Protein AF-A0A0B2ARI0-F1 (afdb_monomer_lite)

Secondary structure (DSSP, 8-state):
-PPPHHHHHHHHHTT-SSHHHHHHHTT--HHHHHHHHHTSS---HHHHHHHHHHHT--HHHHHHHHT-------S-PPPTTGGGS-HHHHHHHHHHHHHHHHHHHHHTT-

Radius of gyration: 18.52 Å; chains: 1; bounding box: 44×29×51 Å

Sequence (110 aa):
MEIPERWATAIRSAGFSSVSALANEARLSTNQVLAIVSGEEAPIGGSRRSLAAAMGLSGSELDELAGAIEDEPDPFVLPEGAERLTPRQRAVVSELVLTFLEANTTVSQR

Structure (mmCIF, N/CA/C/O backbone):
data_AF-A0A0B2ARI0-F1
#
_entry.id   AF-A0A0B2ARI0-F1
#
loop_
_atom_site.group_PDB
_atom_site.id
_atom_site.type_symbol
_atom_site.label_atom_id
_atom_site.label_alt_id
_atom_site.label_comp_id
_atom_site.label_asym_id
_atom_site.label_entity_id
_atom_site.label_seq_id
_atom_site.pdbx_PDB_ins_code
_atom_site.Cartn_x
_atom_site.Cartn_y
_atom_site.Cartn_z
_atom_site.occupancy
_atom_site.B_iso_or_equiv
_atom_site.auth_seq_id
_atom_site.auth_comp_id
_atom_site.auth_asym_id
_atom_site.auth_atom_id
_atom_site.pdbx_PDB_model_num
ATOM 1 N N . MET A 1 1 ? -13.004 15.005 4.641 1.00 60.25 1 MET A N 1
ATOM 2 C CA . MET A 1 1 ? -12.336 13.920 3.902 1.00 60.25 1 MET A CA 1
ATOM 3 C C . MET A 1 1 ? -13.115 12.657 4.206 1.00 60.25 1 MET A C 1
ATOM 5 O O . MET A 1 1 ? -13.241 12.316 5.376 1.00 60.25 1 MET A O 1
ATOM 9 N N . GLU A 1 2 ? -13.759 12.078 3.199 1.00 76.88 2 GLU A N 1
ATOM 10 C CA . GLU A 1 2 ? -14.636 10.915 3.357 1.00 76.88 2 GLU A CA 1
ATOM 11 C C . GLU A 1 2 ? -13.866 9.660 2.946 1.00 76.88 2 GLU A C 1
ATOM 13 O O . GLU A 1 2 ? -13.176 9.665 1.928 1.00 76.88 2 GLU A O 1
ATOM 18 N N . ILE A 1 3 ? -13.919 8.614 3.771 1.00 82.69 3 ILE A N 1
ATOM 19 C CA . ILE A 1 3 ? -13.219 7.356 3.499 1.00 82.69 3 ILE A CA 1
ATOM 20 C C . ILE A 1 3 ? -14.120 6.516 2.586 1.00 82.69 3 ILE A C 1
ATOM 22 O O . ILE A 1 3 ? -15.264 6.264 2.971 1.00 82.69 3 ILE A O 1
ATOM 26 N N . PRO A 1 4 ? -13.630 6.036 1.428 1.00 88.00 4 PRO A N 1
ATOM 27 C CA . PRO A 1 4 ? -14.397 5.159 0.553 1.00 88.00 4 PRO A CA 1
ATOM 28 C C . PRO A 1 4 ? -14.931 3.926 1.295 1.00 88.00 4 PRO A C 1
ATOM 30 O O . PRO A 1 4 ? -14.229 3.319 2.107 1.00 88.00 4 PRO A O 1
ATOM 33 N N . GLU A 1 5 ? -16.154 3.498 0.979 1.00 86.81 5 GLU A N 1
ATOM 34 C CA . GLU A 1 5 ? -16.830 2.400 1.689 1.00 86.81 5 GLU A CA 1
ATOM 35 C C . GLU A 1 5 ? -16.049 1.073 1.643 1.00 86.81 5 GLU A C 1
ATOM 37 O O . GLU A 1 5 ? -16.027 0.326 2.628 1.00 86.81 5 GLU A O 1
ATOM 42 N N . ARG A 1 6 ? -15.324 0.819 0.541 1.00 88.56 6 ARG A N 1
ATOM 43 C CA . ARG A 1 6 ? -14.397 -0.319 0.401 1.00 88.56 6 ARG A CA 1
ATOM 44 C C . ARG A 1 6 ? -13.320 -0.324 1.490 1.00 88.56 6 ARG A C 1
ATOM 46 O O . ARG A 1 6 ? -13.120 -1.338 2.155 1.00 88.56 6 ARG A O 1
ATOM 53 N N . TRP A 1 7 ? -12.707 0.832 1.745 1.00 91.38 7 TRP A N 1
ATOM 54 C CA . TRP A 1 7 ? -11.688 1.005 2.778 1.00 91.38 7 TRP A CA 1
ATOM 55 C C . TRP A 1 7 ? -12.302 0.890 4.164 1.00 91.38 7 TRP A C 1
ATOM 57 O O . TRP A 1 7 ? -11.780 0.169 5.009 1.00 91.38 7 TRP A O 1
ATOM 67 N N . ALA A 1 8 ? -13.450 1.527 4.395 1.00 90.88 8 ALA A N 1
ATOM 68 C CA . ALA A 1 8 ? -14.145 1.428 5.674 1.00 90.88 8 ALA A CA 1
ATOM 69 C C . ALA A 1 8 ? -14.493 -0.032 6.029 1.00 90.88 8 ALA A C 1
ATOM 71 O O . ALA A 1 8 ? -14.371 -0.441 7.183 1.00 90.88 8 ALA A O 1
ATOM 72 N N . THR A 1 9 ? -14.893 -0.832 5.039 1.00 92.25 9 THR A N 1
ATOM 73 C CA . THR A 1 9 ? -15.203 -2.257 5.214 1.00 92.25 9 THR A CA 1
ATOM 74 C C . THR A 1 9 ? -13.950 -3.092 5.446 1.00 92.25 9 THR A C 1
ATOM 76 O O . THR A 1 9 ? -13.943 -3.911 6.365 1.00 92.25 9 THR A O 1
ATOM 79 N N . ALA A 1 10 ? -12.877 -2.858 4.688 1.00 92.56 10 ALA A N 1
ATOM 80 C CA . ALA A 1 10 ? -11.609 -3.561 4.865 1.00 92.56 10 ALA A CA 1
ATOM 81 C C . ALA A 1 10 ? -10.978 -3.286 6.241 1.00 92.56 10 ALA A C 1
ATOM 83 O O . ALA A 1 10 ? -10.578 -4.219 6.929 1.00 92.56 10 ALA A O 1
ATOM 84 N N . ILE A 1 11 ? -10.978 -2.028 6.697 1.00 93.56 11 ILE A N 1
ATOM 85 C CA . ILE A 1 11 ? -10.466 -1.627 8.019 1.00 93.56 11 ILE A CA 1
ATOM 86 C C . ILE A 1 11 ? -11.223 -2.351 9.140 1.00 93.56 11 ILE A C 1
ATOM 88 O O . ILE A 1 11 ? -10.604 -2.903 10.049 1.00 93.56 11 ILE A O 1
ATOM 92 N N . ARG A 1 12 ? -12.561 -2.400 9.058 1.00 93.12 12 ARG A N 1
ATOM 93 C CA . ARG A 1 12 ? -13.385 -3.131 10.034 1.00 93.12 12 ARG A CA 1
ATOM 94 C C . ARG A 1 12 ? -13.156 -4.639 9.975 1.00 93.12 12 ARG A C 1
ATOM 96 O O . ARG A 1 12 ? -13.108 -5.277 11.020 1.00 93.12 12 ARG A O 1
ATOM 103 N N . SER A 1 13 ? -13.014 -5.198 8.774 1.00 92.88 13 SER A N 1
ATOM 104 C CA . SER A 1 13 ? -12.778 -6.636 8.572 1.00 92.88 13 SER A CA 1
ATOM 105 C C . SER A 1 13 ? -11.414 -7.068 9.109 1.00 92.88 13 SER A C 1
ATOM 107 O O . SER A 1 13 ? -11.294 -8.157 9.658 1.00 92.88 13 SER A O 1
ATOM 109 N N . ALA A 1 14 ? -10.420 -6.180 9.043 1.00 92.75 14 ALA A N 1
AT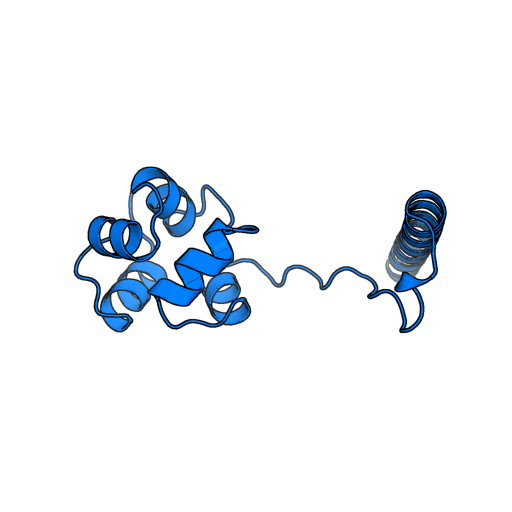OM 110 C CA . ALA A 1 14 ? -9.115 -6.352 9.673 1.00 92.75 14 ALA A CA 1
ATOM 111 C C . ALA A 1 14 ? -9.134 -6.132 11.204 1.00 92.75 14 ALA A C 1
ATOM 113 O O . ALA A 1 14 ? -8.106 -6.251 11.861 1.00 92.75 14 ALA A O 1
ATOM 114 N N . GLY A 1 15 ? -10.296 -5.826 11.796 1.00 94.50 15 GLY A N 1
ATOM 115 C CA . GLY A 1 15 ? -10.475 -5.704 13.245 1.00 94.50 15 GLY A CA 1
ATOM 116 C C . GLY A 1 15 ? -10.200 -4.313 13.820 1.00 94.50 15 GLY A C 1
ATOM 117 O O . GLY A 1 15 ? -10.202 -4.147 15.040 1.00 94.50 15 GLY A O 1
ATOM 118 N N . PHE A 1 16 ? -10.001 -3.293 12.982 1.00 95.56 16 PHE A N 1
ATOM 119 C CA . PHE A 1 16 ? -9.732 -1.936 13.451 1.00 95.56 16 PHE A CA 1
ATOM 120 C C . PHE A 1 16 ? -11.015 -1.114 13.596 1.00 95.56 16 PHE A C 1
ATOM 122 O O . PHE A 1 16 ? -11.880 -1.080 12.721 1.00 95.56 16 PHE A O 1
ATOM 129 N N . SER A 1 17 ? -11.111 -0.380 14.705 1.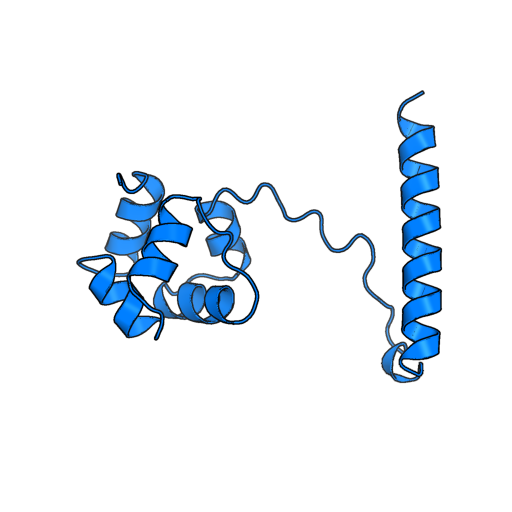00 91.00 17 SER A N 1
ATOM 130 C CA . SER A 1 17 ? -12.238 0.513 15.001 1.00 91.00 17 SER A CA 1
ATOM 131 C C . SER A 1 17 ? -12.121 1.890 14.340 1.00 91.00 17 SER A C 1
ATOM 133 O O . SER A 1 17 ? -13.101 2.631 14.284 1.00 91.00 17 SER A O 1
ATOM 135 N N . SER A 1 18 ? -10.928 2.265 13.868 1.00 92.44 18 SER A N 1
ATOM 136 C CA . SER A 1 18 ? -10.660 3.570 13.259 1.00 92.44 18 SER A CA 1
ATOM 137 C C . SER A 1 18 ? -9.377 3.566 12.424 1.00 92.44 18 SER A C 1
ATOM 139 O O . SER A 1 18 ? -8.495 2.730 12.622 1.00 92.44 18 SER A O 1
ATOM 141 N N . VAL A 1 19 ? -9.227 4.571 11.553 1.00 92.88 19 VAL A N 1
ATOM 142 C CA . VAL A 1 19 ? -7.981 4.818 10.802 1.00 92.88 19 VAL A CA 1
ATOM 143 C C . VAL A 1 19 ? -6.798 5.067 11.734 1.00 92.88 19 VAL A C 1
ATOM 145 O O . VAL A 1 19 ? -5.695 4.615 11.457 1.00 92.88 19 VAL A O 1
ATOM 148 N N . SER A 1 20 ? -7.014 5.738 12.868 1.00 93.75 20 SER A N 1
ATOM 149 C CA . SER A 1 20 ? -5.941 5.972 13.838 1.00 93.75 20 SER A CA 1
ATOM 150 C C . SER A 1 20 ? -5.451 4.677 14.489 1.00 93.75 20 SER A C 1
ATOM 152 O O . SER A 1 20 ? -4.264 4.570 14.782 1.00 93.75 20 SER A O 1
ATOM 154 N N . ALA A 1 21 ? -6.339 3.702 14.718 1.00 94.69 21 ALA A N 1
ATOM 155 C CA . ALA A 1 21 ? -5.947 2.394 15.240 1.00 94.69 21 ALA A CA 1
ATOM 156 C C . ALA A 1 21 ? -5.098 1.629 14.215 1.00 94.69 21 ALA A C 1
ATOM 158 O O . ALA A 1 21 ? -4.040 1.114 14.567 1.00 94.69 21 ALA A O 1
ATOM 159 N N . LEU A 1 22 ? -5.509 1.648 12.943 1.00 95.62 22 LEU A N 1
ATOM 160 C CA . LEU A 1 22 ? -4.728 1.078 11.846 1.00 95.62 22 LEU A CA 1
ATOM 161 C C . LEU A 1 22 ? -3.365 1.769 11.687 1.00 95.62 22 LEU A C 1
ATOM 163 O O . LEU A 1 22 ? -2.352 1.099 11.526 1.00 95.62 22 LEU A O 1
ATOM 167 N N . ALA A 1 23 ? -3.317 3.100 11.764 1.00 96.06 23 ALA A N 1
ATOM 168 C CA . ALA A 1 23 ? -2.072 3.859 11.656 1.00 96.06 23 ALA A CA 1
ATOM 169 C C . ALA A 1 23 ? -1.077 3.496 12.767 1.00 96.06 23 ALA A C 1
ATOM 171 O O . ALA A 1 23 ? 0.105 3.297 12.489 1.00 96.06 23 ALA A O 1
ATOM 172 N N . ASN A 1 24 ? -1.565 3.335 14.001 1.00 96.19 24 ASN A N 1
ATOM 173 C CA . ASN A 1 24 ? -0.744 2.883 15.121 1.00 96.19 24 ASN A CA 1
ATOM 174 C C . ASN A 1 24 ? -0.188 1.472 14.888 1.00 96.19 24 ASN A C 1
ATOM 176 O O . ASN A 1 24 ? 1.007 1.260 15.094 1.00 96.19 24 ASN A O 1
ATOM 180 N N . GLU A 1 25 ? -1.019 0.538 14.419 1.00 96.44 25 GLU A N 1
ATOM 181 C CA . GLU A 1 25 ? -0.589 -0.835 14.126 1.00 96.44 25 GLU A CA 1
ATOM 182 C C . GLU A 1 25 ? 0.444 -0.874 12.988 1.00 96.44 25 GLU A C 1
ATOM 184 O O . GLU A 1 25 ? 1.507 -1.481 13.111 1.00 96.44 25 GLU A O 1
ATOM 189 N N . ALA A 1 26 ? 0.195 -0.128 11.909 1.00 94.50 26 ALA A N 1
ATOM 190 C CA . ALA A 1 26 ? 1.102 -0.006 10.770 1.00 94.50 26 ALA A CA 1
ATOM 191 C C . ALA A 1 26 ? 2.356 0.842 11.069 1.00 94.50 26 ALA A C 1
ATOM 193 O O . ALA A 1 26 ? 3.247 0.939 10.225 1.00 94.50 26 ALA A O 1
ATOM 194 N N . ARG A 1 27 ? 2.452 1.474 12.247 1.00 95.38 27 ARG A N 1
ATOM 195 C CA . ARG A 1 27 ? 3.512 2.439 12.600 1.00 95.38 27 ARG A CA 1
ATOM 196 C C . ARG A 1 27 ? 3.656 3.568 11.571 1.00 95.38 27 ARG A C 1
ATOM 198 O O . ARG A 1 27 ? 4.766 4.003 11.261 1.00 95.38 27 ARG A O 1
ATOM 205 N N . LEU A 1 28 ? 2.530 4.032 11.040 1.00 94.75 28 LEU A N 1
ATOM 206 C CA . LEU A 1 28 ? 2.434 5.149 10.103 1.00 94.75 28 LEU A CA 1
ATOM 207 C C . LEU A 1 28 ? 1.761 6.339 10.785 1.00 94.75 28 LEU A C 1
ATOM 209 O O . LEU A 1 28 ? 1.074 6.198 11.796 1.00 94.75 28 LEU A O 1
ATOM 213 N N . SER A 1 29 ? 1.936 7.535 10.225 1.00 95.69 29 SER A N 1
ATOM 214 C CA . SER A 1 29 ? 1.160 8.680 10.702 1.00 95.69 29 SER A CA 1
ATOM 215 C C . SER A 1 29 ? -0.303 8.546 10.273 1.00 95.69 29 SER A C 1
ATOM 217 O O . SER A 1 29 ? -0.594 8.088 9.167 1.00 95.69 29 SER A O 1
ATOM 219 N N . THR A 1 30 ? -1.235 9.001 11.112 1.00 94.69 30 THR A N 1
ATOM 220 C CA . THR A 1 30 ? -2.666 9.007 10.768 1.00 94.69 30 THR A CA 1
ATOM 221 C C . THR A 1 30 ? -2.938 9.773 9.473 1.00 94.69 30 THR A C 1
ATOM 223 O O . THR A 1 30 ? -3.766 9.339 8.681 1.00 94.69 30 THR A O 1
ATOM 226 N N . ASN A 1 31 ? -2.208 10.867 9.219 1.00 94.31 31 ASN A N 1
ATOM 227 C CA . ASN A 1 31 ? -2.334 11.646 7.984 1.00 94.31 31 ASN A CA 1
ATOM 228 C C . ASN A 1 31 ? -1.895 10.854 6.750 1.00 94.31 31 ASN A C 1
ATOM 230 O O . ASN A 1 31 ? -2.561 10.923 5.726 1.00 94.31 31 ASN A O 1
ATOM 234 N N . GLN A 1 32 ? -0.814 10.079 6.854 1.00 92.75 32 GLN A N 1
ATOM 235 C CA . GLN A 1 32 ? -0.347 9.242 5.752 1.00 92.75 32 GLN A CA 1
ATOM 236 C C . GLN A 1 32 ? -1.351 8.133 5.430 1.00 92.75 32 GLN A C 1
ATOM 238 O O . GLN A 1 32 ? -1.665 7.900 4.270 1.00 92.75 32 GLN A O 1
ATOM 243 N N . VAL A 1 33 ? -1.909 7.473 6.452 1.00 93.88 33 VAL A N 1
ATOM 244 C CA . VAL A 1 33 ? -2.961 6.475 6.213 1.00 93.88 33 VAL A CA 1
ATOM 245 C C . VAL A 1 33 ? -4.205 7.138 5.628 1.00 93.88 33 VAL A C 1
ATOM 247 O O . VAL A 1 33 ? -4.787 6.586 4.704 1.00 93.88 33 VAL A O 1
ATOM 250 N N . LEU A 1 34 ? -4.589 8.328 6.105 1.00 93.25 34 LEU A N 1
ATOM 251 C CA . LEU A 1 34 ? -5.705 9.090 5.540 1.00 93.25 34 LEU A CA 1
ATOM 252 C C . LEU A 1 34 ? -5.502 9.404 4.055 1.00 93.25 34 LEU A C 1
ATOM 254 O O . LEU A 1 34 ? -6.424 9.151 3.289 1.00 93.25 34 LEU A O 1
ATOM 258 N N . ALA A 1 35 ? -4.317 9.876 3.659 1.00 90.69 35 ALA A N 1
ATOM 259 C CA . ALA A 1 35 ? -3.985 10.153 2.262 1.00 90.69 35 ALA A CA 1
ATOM 260 C C . ALA A 1 35 ? -4.064 8.889 1.388 1.00 90.69 35 ALA A C 1
ATOM 262 O O . ALA A 1 35 ? -4.573 8.933 0.271 1.00 90.69 35 ALA A O 1
ATOM 263 N N . ILE A 1 36 ? -3.633 7.738 1.915 1.00 90.88 36 ILE A N 1
ATOM 264 C CA . ILE A 1 36 ? -3.733 6.458 1.203 1.00 90.88 36 ILE A CA 1
ATOM 265 C C . ILE A 1 36 ? -5.192 6.025 1.036 1.00 90.88 36 ILE A C 1
ATOM 267 O O . ILE A 1 36 ? -5.631 5.710 -0.069 1.00 90.88 36 ILE A O 1
ATOM 271 N N . VAL A 1 37 ? -5.976 6.019 2.118 1.00 91.12 37 VAL A N 1
ATOM 272 C CA . VAL A 1 37 ? -7.366 5.537 2.052 1.00 91.12 37 VAL A CA 1
ATOM 273 C C . VAL A 1 37 ? -8.282 6.489 1.286 1.00 91.12 37 VAL A C 1
ATOM 275 O O . VAL A 1 37 ? -9.275 6.038 0.717 1.00 91.12 37 VAL A O 1
ATOM 278 N N . SER A 1 38 ? -7.968 7.789 1.245 1.00 89.31 38 SER A N 1
ATOM 279 C CA . SER A 1 38 ? -8.680 8.771 0.420 1.00 89.31 38 SER A CA 1
ATOM 280 C C . SER A 1 38 ? -8.263 8.737 -1.053 1.00 89.31 38 SER A C 1
ATOM 282 O O . SER A 1 38 ? -8.956 9.327 -1.881 1.00 89.31 38 SER A O 1
ATOM 284 N N . GLY A 1 39 ? -7.182 8.025 -1.394 1.00 85.62 39 GLY A N 1
ATOM 285 C CA . GLY A 1 39 ? -6.636 7.957 -2.750 1.00 85.62 39 GLY A CA 1
ATOM 286 C C . GLY A 1 39 ? -5.801 9.178 -3.153 1.00 85.62 39 GLY A C 1
ATOM 287 O O . GLY A 1 39 ? -5.513 9.349 -4.333 1.00 85.62 39 GLY A O 1
ATOM 288 N N . GLU A 1 40 ? -5.416 10.030 -2.201 1.00 86.69 40 GLU A N 1
ATOM 289 C CA . GLU A 1 40 ? -4.488 11.147 -2.425 1.00 86.69 40 GLU A CA 1
ATOM 290 C C . GLU A 1 40 ? -3.034 10.673 -2.584 1.00 86.69 40 GLU A C 1
ATOM 292 O O . GLU A 1 40 ? -2.239 11.333 -3.251 1.00 86.69 40 GLU A O 1
ATOM 297 N N . GLU A 1 41 ? -2.685 9.529 -1.989 1.00 85.94 41 GLU A N 1
ATOM 298 C CA . GLU A 1 41 ? -1.347 8.937 -2.043 1.00 85.94 41 GLU A CA 1
ATOM 299 C C . GLU A 1 41 ? -1.428 7.436 -2.359 1.00 85.94 41 GLU A C 1
ATOM 301 O O . GLU A 1 41 ? -2.251 6.710 -1.805 1.00 85.94 41 GLU A O 1
ATOM 306 N N . ALA A 1 42 ? -0.547 6.944 -3.231 1.00 84.50 42 ALA A N 1
ATOM 307 C CA . ALA A 1 42 ? -0.416 5.510 -3.468 1.00 84.50 42 ALA A CA 1
ATOM 308 C C . ALA A 1 42 ? 0.407 4.853 -2.341 1.00 84.50 42 ALA A C 1
ATOM 310 O O . ALA A 1 42 ? 1.452 5.386 -1.950 1.00 84.50 42 ALA A O 1
ATOM 311 N N . PRO A 1 43 ? 0.007 3.678 -1.823 1.00 84.00 43 PRO A N 1
ATOM 312 C CA . PRO A 1 43 ? 0.823 2.953 -0.862 1.00 84.00 43 PRO A CA 1
ATOM 313 C C . PRO A 1 43 ? 2.066 2.394 -1.569 1.00 84.00 43 PRO A C 1
ATOM 315 O O . PRO A 1 43 ? 1.986 1.408 -2.290 1.00 84.00 43 PRO A O 1
ATOM 318 N N . ILE A 1 44 ? 3.242 2.982 -1.336 1.00 84.44 44 ILE A N 1
ATOM 319 C CA . ILE A 1 44 ? 4.503 2.551 -1.967 1.00 84.44 44 ILE A CA 1
ATOM 320 C C . ILE A 1 44 ? 5.565 2.123 -0.946 1.00 84.44 44 ILE A C 1
ATOM 322 O O . ILE A 1 44 ? 5.592 2.558 0.205 1.00 84.44 44 ILE A O 1
ATOM 326 N N . GLY A 1 45 ? 6.483 1.249 -1.365 1.00 86.06 45 GLY A N 1
ATOM 327 C CA . GLY A 1 45 ? 7.678 0.893 -0.595 1.00 86.06 45 GLY A CA 1
ATOM 328 C C . GLY A 1 45 ? 7.404 0.436 0.847 1.00 86.06 45 GLY A C 1
ATOM 329 O O . GLY A 1 45 ? 6.805 -0.612 1.087 1.00 86.06 45 GLY A O 1
ATOM 330 N N . GLY A 1 46 ? 7.925 1.192 1.820 1.00 83.69 46 GLY A N 1
ATOM 331 C CA . GLY A 1 46 ? 7.828 0.862 3.244 1.00 83.69 46 GLY A CA 1
ATOM 332 C C . GLY A 1 46 ? 6.412 0.978 3.814 1.00 83.69 46 GLY A C 1
ATOM 333 O O . GLY A 1 46 ? 6.004 0.096 4.565 1.00 83.69 46 GLY A O 1
ATOM 334 N N . SER A 1 47 ? 5.653 2.010 3.429 1.00 87.38 47 SER A N 1
ATOM 335 C CA . SER A 1 47 ? 4.281 2.212 3.916 1.00 87.38 47 SER A CA 1
ATOM 336 C C . SER A 1 47 ? 3.338 1.137 3.38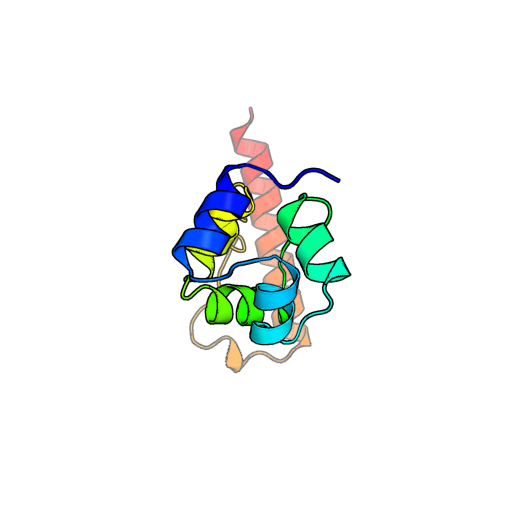7 1.00 87.38 47 SER A C 1
ATOM 338 O O . SER A 1 47 ? 2.541 0.614 4.161 1.00 87.38 47 SER A O 1
ATOM 340 N N . ARG A 1 48 ? 3.508 0.716 2.124 1.00 91.50 48 ARG A N 1
ATOM 341 C CA . ARG A 1 48 ? 2.786 -0.426 1.535 1.00 91.50 48 ARG A CA 1
ATOM 342 C C . ARG A 1 48 ? 2.954 -1.696 2.364 1.00 91.50 48 ARG A C 1
ATOM 344 O O . ARG A 1 48 ? 1.970 -2.305 2.766 1.00 91.50 48 ARG A O 1
ATOM 351 N N . ARG A 1 49 ? 4.203 -2.074 2.670 1.00 90.25 49 ARG A N 1
ATOM 352 C CA . ARG A 1 49 ? 4.497 -3.287 3.455 1.00 90.25 49 ARG A CA 1
ATOM 353 C C . ARG A 1 49 ? 3.907 -3.225 4.859 1.00 90.25 49 ARG A C 1
ATOM 355 O O . ARG A 1 49 ? 3.328 -4.208 5.307 1.00 90.25 49 ARG A O 1
ATOM 362 N N . SER A 1 50 ? 4.050 -2.092 5.543 1.00 92.12 50 SER A N 1
ATOM 363 C CA . SER A 1 50 ? 3.527 -1.939 6.901 1.00 92.12 50 SER A CA 1
ATOM 364 C C . SER A 1 50 ? 2.000 -1.954 6.947 1.00 92.12 50 SER A C 1
ATOM 366 O O . SER A 1 50 ? 1.425 -2.570 7.839 1.00 92.12 50 SER A O 1
ATOM 368 N N . LEU A 1 51 ? 1.343 -1.305 5.983 1.00 93.62 51 LEU A N 1
ATOM 369 C CA . LEU A 1 51 ? -0.115 -1.243 5.912 1.00 93.62 51 LEU A CA 1
ATOM 370 C C . LEU A 1 51 ? -0.718 -2.607 5.554 1.00 93.62 51 LEU A C 1
ATOM 372 O O . LEU A 1 51 ? -1.654 -3.048 6.217 1.00 93.62 51 LEU A O 1
ATOM 376 N N . ALA A 1 52 ? -0.133 -3.304 4.575 1.00 94.12 52 ALA A N 1
ATOM 377 C CA . ALA A 1 52 ? -0.527 -4.661 4.203 1.00 94.12 52 ALA A CA 1
ATOM 378 C C . ALA A 1 52 ? -0.389 -5.620 5.396 1.00 94.12 52 ALA A C 1
ATOM 380 O O . ALA A 1 52 ? -1.338 -6.318 5.745 1.00 94.12 52 ALA A O 1
ATOM 381 N N . ALA A 1 53 ? 0.752 -5.575 6.096 1.00 94.12 53 ALA A N 1
ATOM 382 C CA . ALA A 1 53 ? 0.991 -6.400 7.278 1.00 94.12 53 ALA A CA 1
ATOM 383 C C . ALA A 1 53 ? -0.009 -6.116 8.411 1.00 94.12 53 ALA A C 1
ATOM 385 O O . ALA A 1 53 ? -0.545 -7.058 8.988 1.00 94.12 53 ALA A O 1
ATOM 386 N N . ALA A 1 54 ? -0.294 -4.842 8.701 1.00 95.38 54 ALA A N 1
ATOM 387 C CA . ALA A 1 54 ? -1.262 -4.463 9.730 1.00 95.38 54 ALA A CA 1
ATOM 388 C C . ALA A 1 54 ? -2.679 -4.952 9.398 1.00 95.38 54 ALA A C 1
ATOM 390 O O . ALA A 1 54 ? -3.410 -5.379 10.285 1.00 95.38 54 ALA A O 1
ATOM 391 N N . MET A 1 55 ? -3.065 -4.926 8.121 1.00 94.88 55 MET A N 1
ATOM 392 C CA . MET A 1 55 ? -4.383 -5.386 7.677 1.00 94.88 55 MET A CA 1
ATOM 393 C C . MET A 1 55 ? -4.464 -6.898 7.432 1.00 94.88 55 MET A C 1
ATOM 395 O O . MET A 1 55 ? -5.547 -7.397 7.136 1.00 94.88 55 MET A O 1
ATOM 399 N N . GLY A 1 56 ? -3.348 -7.626 7.545 1.00 93.75 56 GLY A N 1
ATOM 400 C CA . GLY A 1 56 ? -3.282 -9.045 7.195 1.00 93.75 56 GLY A CA 1
ATOM 401 C C . GLY A 1 56 ? -3.499 -9.314 5.702 1.00 93.75 56 GLY A C 1
ATOM 402 O O . GLY A 1 56 ? -3.941 -10.402 5.346 1.00 93.75 56 GLY A O 1
ATOM 403 N N . LEU A 1 57 ? -3.213 -8.330 4.848 1.00 92.69 57 LEU A N 1
ATOM 404 C CA . LEU A 1 57 ? -3.345 -8.414 3.396 1.00 92.69 57 LEU A CA 1
ATOM 405 C C . LEU A 1 57 ? -1.992 -8.707 2.742 1.00 92.69 57 LEU A C 1
ATOM 407 O O . LEU A 1 57 ? -0.930 -8.313 3.233 1.00 92.69 57 LEU A O 1
ATOM 411 N N . SER A 1 58 ? -2.031 -9.361 1.589 1.00 89.25 58 SER A N 1
ATOM 412 C CA . SER A 1 58 ? -0.919 -9.372 0.646 1.00 89.25 58 SER A CA 1
ATOM 413 C C . SER A 1 58 ? -0.743 -7.999 -0.011 1.00 89.25 58 SER A C 1
ATOM 415 O O . SER A 1 58 ? -1.622 -7.137 0.020 1.00 89.25 58 SER A O 1
ATOM 417 N N . GLY A 1 59 ? 0.425 -7.787 -0.623 1.00 84.31 59 GLY A N 1
ATOM 418 C CA . GLY A 1 59 ? 0.691 -6.551 -1.356 1.00 84.31 59 GLY A CA 1
ATOM 419 C C . GLY A 1 59 ? -0.315 -6.311 -2.485 1.00 84.31 59 GLY A C 1
ATOM 420 O O . GLY A 1 59 ? -0.773 -5.188 -2.635 1.00 84.31 59 GLY A O 1
ATOM 421 N N . SER A 1 60 ? -0.694 -7.353 -3.230 1.00 82.75 60 SER A N 1
ATOM 422 C CA . SER A 1 60 ? -1.645 -7.243 -4.343 1.00 82.75 60 SER A CA 1
ATOM 423 C C . SER A 1 60 ? -3.067 -6.941 -3.876 1.00 82.75 60 SER A C 1
ATOM 425 O O . SER A 1 60 ? -3.718 -6.078 -4.448 1.00 82.75 60 SER A O 1
ATOM 427 N N . GLU A 1 61 ? -3.534 -7.573 -2.794 1.00 89.38 61 GLU A N 1
ATOM 428 C CA . GLU A 1 61 ? -4.857 -7.273 -2.219 1.00 89.38 61 GLU A CA 1
ATOM 429 C C . GLU A 1 61 ? -4.949 -5.820 -1.724 1.00 89.38 61 GLU A C 1
ATOM 431 O O . GLU A 1 61 ? -5.998 -5.184 -1.833 1.00 89.38 61 GLU A O 1
ATOM 436 N N . LEU A 1 62 ? -3.850 -5.275 -1.186 1.00 90.69 62 LEU A N 1
ATOM 437 C CA . LEU A 1 62 ? -3.791 -3.868 -0.795 1.00 90.69 62 LEU A CA 1
ATOM 438 C C . LEU A 1 62 ? -3.863 -2.937 -2.015 1.00 90.69 62 LEU A C 1
ATOM 440 O O . LEU A 1 62 ? -4.541 -1.912 -1.950 1.00 90.69 62 LEU A O 1
ATOM 444 N N . ASP A 1 63 ? -3.185 -3.285 -3.107 1.00 85.25 63 ASP A N 1
ATOM 445 C CA . ASP A 1 63 ? -3.170 -2.490 -4.339 1.00 85.25 63 ASP A CA 1
ATOM 446 C C . ASP A 1 63 ? -4.561 -2.482 -5.004 1.00 85.25 63 ASP A C 1
ATOM 448 O O . ASP A 1 63 ? -5.091 -1.416 -5.334 1.00 85.25 63 ASP A O 1
ATOM 452 N N . GLU A 1 64 ? -5.216 -3.647 -5.074 1.00 85.19 64 GLU A N 1
ATOM 453 C CA . GLU A 1 64 ? -6.610 -3.784 -5.514 1.00 85.19 64 GLU A CA 1
ATOM 454 C C . GLU A 1 64 ? -7.554 -2.916 -4.664 1.00 85.19 64 GLU A C 1
ATOM 456 O O . GLU A 1 64 ? -8.404 -2.185 -5.188 1.00 85.19 64 GLU A O 1
ATOM 461 N N . LEU A 1 65 ? -7.380 -2.935 -3.336 1.00 87.94 65 LEU A N 1
ATOM 462 C CA . LEU A 1 65 ? -8.176 -2.131 -2.408 1.00 87.94 65 LEU A CA 1
ATOM 463 C C . LEU A 1 65 ? -7.938 -0.625 -2.587 1.00 87.94 65 LEU A C 1
ATOM 465 O O . LEU A 1 65 ? -8.893 0.161 -2.553 1.00 87.94 65 LEU A O 1
ATOM 469 N N . ALA A 1 66 ? -6.687 -0.218 -2.814 1.00 85.00 66 ALA A N 1
ATOM 470 C CA . ALA A 1 66 ? -6.327 1.161 -3.128 1.00 85.00 66 ALA A CA 1
ATOM 471 C C . ALA A 1 66 ? -6.928 1.621 -4.467 1.00 85.00 66 ALA A C 1
ATOM 473 O O . ALA A 1 66 ? -7.077 2.820 -4.705 1.00 85.00 66 ALA A O 1
ATOM 474 N N . GLY A 1 67 ? -7.387 0.693 -5.312 1.00 75.19 67 GLY A N 1
ATOM 475 C CA . GLY A 1 67 ? -7.803 0.997 -6.674 1.00 75.19 67 GLY A CA 1
ATOM 476 C C . GLY A 1 67 ? -6.619 1.371 -7.551 1.00 75.19 67 GLY A C 1
ATOM 477 O O . GLY A 1 67 ? -6.818 2.081 -8.536 1.00 75.19 67 GLY A O 1
ATOM 478 N N . ALA A 1 68 ? -5.416 0.910 -7.190 1.00 58.38 68 ALA A N 1
ATOM 479 C CA . ALA A 1 68 ? -4.351 0.799 -8.159 1.00 58.38 68 ALA A CA 1
ATOM 480 C C . ALA A 1 68 ? -4.854 -0.210 -9.195 1.00 58.38 68 ALA A C 1
ATOM 482 O O . ALA A 1 68 ? -4.918 -1.414 -8.950 1.00 58.38 68 ALA A O 1
ATOM 483 N N . ILE A 1 69 ? -5.328 0.322 -10.325 1.00 47.88 69 ILE A N 1
ATOM 484 C CA . ILE A 1 69 ? -5.327 -0.398 -11.597 1.00 47.88 69 ILE A CA 1
ATOM 485 C C . ILE A 1 69 ? -3.946 -1.030 -11.654 1.00 47.88 69 ILE A C 1
ATOM 487 O O . ILE A 1 69 ? -2.996 -0.271 -11.467 1.00 47.88 69 ILE A O 1
ATOM 491 N N . GLU A 1 70 ? -3.894 -2.364 -11.773 1.00 45.41 70 GLU A N 1
ATOM 492 C CA . GLU A 1 70 ? -2.680 -3.179 -11.882 1.00 45.41 70 GLU A CA 1
ATOM 493 C C . GLU A 1 70 ? -1.487 -2.287 -12.211 1.00 45.41 70 GLU A C 1
ATOM 495 O O . GLU A 1 70 ? -1.442 -1.741 -13.316 1.00 45.41 70 GLU A O 1
ATOM 500 N N . ASP A 1 71 ? -0.584 -2.065 -11.242 1.00 45.91 71 ASP A N 1
ATOM 501 C CA . ASP A 1 71 ? 0.754 -1.595 -11.587 1.00 45.91 71 ASP A CA 1
ATOM 502 C C . ASP A 1 71 ? 1.184 -2.570 -12.672 1.00 45.91 71 ASP A C 1
ATOM 504 O O . ASP A 1 71 ? 1.356 -3.764 -12.396 1.00 45.91 71 ASP A O 1
ATOM 508 N N . GLU A 1 72 ? 1.197 -2.087 -13.915 1.00 47.03 72 GLU A N 1
ATOM 509 C CA . GLU A 1 72 ? 1.623 -2.857 -15.064 1.00 47.03 72 GLU A CA 1
ATOM 510 C C . GLU A 1 72 ? 2.953 -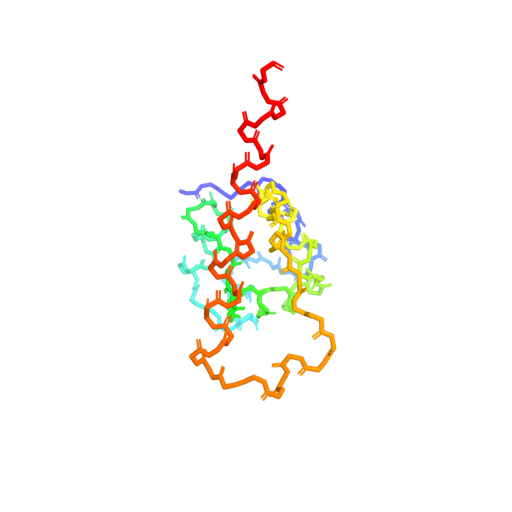3.451 -14.611 1.00 47.03 72 GLU A C 1
ATOM 512 O O . GLU A 1 72 ? 3.833 -2.679 -14.204 1.00 47.03 72 GLU A O 1
ATOM 517 N N . PRO A 1 73 ? 3.048 -4.791 -14.474 1.00 52.81 73 PRO A N 1
ATOM 518 C CA . PRO A 1 73 ? 4.206 -5.399 -13.848 1.00 52.81 73 PRO A CA 1
ATOM 519 C C . PRO A 1 73 ? 5.425 -4.807 -14.529 1.00 52.81 73 PRO A C 1
ATOM 521 O O . PRO A 1 73 ? 5.401 -4.687 -15.755 1.00 52.81 73 PRO A O 1
ATOM 524 N N . ASP A 1 74 ? 6.423 -4.398 -13.731 1.00 54.41 74 ASP A N 1
ATOM 525 C CA . ASP A 1 74 ? 7.675 -3.807 -14.216 1.00 54.41 74 ASP A CA 1
ATOM 526 C C . ASP A 1 74 ? 8.027 -4.526 -15.523 1.00 54.41 74 ASP A C 1
ATOM 528 O O . ASP A 1 74 ? 8.104 -5.765 -15.511 1.00 54.41 74 ASP A O 1
ATOM 532 N N . PRO A 1 75 ? 8.060 -3.820 -16.671 1.00 61.97 75 PRO A N 1
ATOM 533 C CA . PRO A 1 75 ? 7.676 -4.409 -17.958 1.00 61.97 75 PRO A CA 1
ATOM 534 C C . PRO A 1 75 ? 8.665 -5.489 -18.420 1.00 61.97 75 PRO A C 1
ATOM 536 O O . PRO A 1 75 ? 8.453 -6.191 -19.410 1.00 61.97 75 PRO A O 1
ATOM 539 N N . PHE A 1 76 ? 9.738 -5.673 -17.651 1.00 72.25 76 PHE A N 1
ATOM 540 C CA . PHE A 1 76 ? 10.517 -6.886 -17.598 1.00 72.25 76 PHE A CA 1
ATOM 541 C C . PHE A 1 76 ? 11.105 -7.115 -16.191 1.00 72.25 76 PHE A C 1
ATOM 543 O O . PHE A 1 76 ? 11.458 -6.186 -15.466 1.00 72.25 76 PHE A O 1
ATOM 550 N N . VAL A 1 77 ? 11.325 -8.386 -15.850 1.00 79.06 77 VAL A N 1
ATOM 551 C CA . VAL A 1 77 ? 12.138 -8.798 -14.698 1.00 79.06 77 VAL A CA 1
ATOM 552 C C . VAL A 1 77 ? 13.527 -9.191 -15.199 1.00 79.06 77 VAL A C 1
ATOM 554 O O . VAL A 1 77 ? 13.661 -9.890 -16.205 1.00 79.06 77 VAL A O 1
ATOM 557 N N . LEU A 1 78 ? 14.582 -8.751 -14.507 1.00 77.69 78 LEU A N 1
ATOM 558 C CA . LEU A 1 78 ? 15.951 -9.154 -14.839 1.00 77.69 78 LEU A CA 1
ATOM 559 C C . LEU A 1 78 ? 16.132 -10.677 -14.656 1.00 77.69 78 LEU A C 1
ATOM 561 O O . LEU A 1 78 ? 15.707 -11.214 -13.633 1.00 77.69 78 LEU A O 1
ATOM 565 N N . PRO A 1 79 ? 16.785 -11.375 -15.603 1.00 78.81 79 PRO A N 1
ATOM 566 C CA . PRO A 1 79 ? 16.972 -12.822 -15.525 1.00 78.81 79 PRO A CA 1
ATOM 567 C C . PRO A 1 79 ? 17.917 -13.229 -14.383 1.00 78.81 79 PRO A C 1
ATOM 569 O O . PRO A 1 79 ? 18.747 -12.435 -13.928 1.00 78.81 79 PRO A O 1
ATOM 572 N N . GLU A 1 80 ? 17.838 -14.497 -13.965 1.00 79.81 80 GLU A N 1
ATOM 573 C CA . GLU A 1 80 ? 18.817 -15.103 -13.052 1.00 79.81 80 GLU A CA 1
ATOM 574 C C . GLU A 1 80 ? 20.251 -14.891 -13.574 1.00 79.81 80 GLU A C 1
ATOM 576 O O . GLU A 1 80 ? 20.526 -15.068 -14.764 1.00 79.81 80 GLU A O 1
ATOM 581 N N . GLY A 1 81 ? 21.178 -14.479 -12.703 1.00 78.44 81 GLY A N 1
ATOM 582 C CA . GLY A 1 81 ? 22.542 -14.109 -13.089 1.00 78.44 81 GLY A CA 1
ATOM 583 C C . GLY A 1 81 ? 22.773 -12.599 -13.208 1.00 78.44 81 GLY A C 1
ATOM 584 O O . GLY A 1 81 ? 23.928 -12.159 -13.265 1.00 78.44 81 GLY A O 1
ATOM 585 N N . ALA A 1 82 ? 21.716 -11.778 -13.224 1.00 81.88 82 ALA A N 1
ATOM 586 C CA . ALA A 1 82 ? 21.827 -10.319 -13.298 1.00 81.88 82 ALA A CA 1
ATOM 587 C C . ALA A 1 82 ? 22.498 -9.690 -12.061 1.00 81.88 82 ALA A C 1
ATOM 589 O O . ALA A 1 82 ? 22.999 -8.563 -12.126 1.00 81.88 82 ALA A O 1
ATOM 590 N N . GLU A 1 83 ? 22.585 -10.416 -10.945 1.00 83.69 83 GLU A N 1
ATOM 591 C CA . GLU A 1 83 ? 23.362 -10.031 -9.767 1.00 83.69 83 GLU A CA 1
ATOM 592 C C . GLU A 1 83 ? 24.859 -9.871 -10.065 1.00 83.69 83 GLU A C 1
ATOM 594 O O . GLU A 1 83 ? 25.539 -9.106 -9.383 1.00 83.69 83 GLU A O 1
ATOM 599 N N . ARG A 1 84 ? 25.360 -10.519 -11.126 1.00 90.94 84 ARG A N 1
ATOM 600 C CA . ARG A 1 84 ? 26.752 -10.410 -11.586 1.00 90.94 84 ARG A CA 1
ATOM 601 C C . ARG A 1 84 ? 27.040 -9.103 -12.326 1.00 90.94 84 ARG A C 1
ATOM 603 O O . ARG A 1 84 ? 28.205 -8.781 -12.555 1.00 90.94 84 ARG A O 1
ATOM 610 N N . LEU A 1 85 ? 26.003 -8.362 -12.721 1.00 89.00 85 LEU A N 1
ATOM 611 C CA . LEU A 1 85 ? 26.148 -7.067 -13.376 1.00 89.00 85 LEU A CA 1
ATOM 612 C C . LEU A 1 85 ? 26.485 -5.991 -12.349 1.00 89.00 85 LEU A C 1
ATOM 614 O O . LEU A 1 85 ? 25.833 -5.870 -11.307 1.00 89.00 85 LEU A O 1
ATOM 618 N N . THR A 1 86 ? 27.450 -5.142 -12.698 1.00 92.69 86 THR A N 1
ATOM 619 C CA . THR A 1 86 ? 27.695 -3.906 -11.951 1.00 92.69 86 THR A CA 1
ATOM 620 C C . THR A 1 86 ? 26.468 -2.990 -12.020 1.00 92.69 86 THR A C 1
ATOM 622 O O . THR A 1 86 ? 25.692 -3.073 -12.979 1.00 92.69 86 THR A O 1
ATOM 625 N N . PRO A 1 87 ? 26.302 -2.052 -11.068 1.00 87.50 87 PRO A N 1
ATOM 626 C CA . PRO A 1 87 ? 25.184 -1.109 -11.090 1.00 87.50 87 PRO A CA 1
ATOM 627 C C . PRO A 1 87 ? 25.058 -0.351 -12.419 1.00 87.50 87 PRO A C 1
ATOM 629 O O . PRO A 1 87 ? 23.962 -0.212 -12.954 1.00 87.50 87 PRO A O 1
ATOM 632 N N . ARG A 1 88 ? 26.190 0.065 -13.006 1.00 86.75 88 ARG A N 1
ATOM 633 C CA . ARG A 1 88 ? 26.211 0.761 -14.300 1.00 86.75 88 ARG A CA 1
ATOM 634 C C . ARG A 1 88 ? 25.758 -0.131 -15.454 1.00 86.75 88 ARG A C 1
ATOM 636 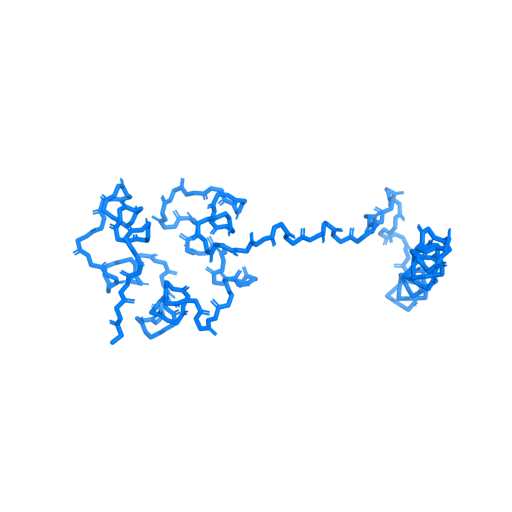O O . ARG A 1 88 ? 25.016 0.326 -16.312 1.00 86.75 88 ARG A O 1
ATOM 643 N N . GLN A 1 89 ? 26.194 -1.389 -15.486 1.00 88.31 89 GLN A N 1
ATOM 644 C CA . GLN A 1 89 ? 25.770 -2.333 -16.526 1.00 88.31 89 GLN A CA 1
ATOM 645 C C . GLN A 1 89 ? 24.281 -2.644 -16.416 1.00 88.31 89 GLN A C 1
ATOM 647 O O . GLN A 1 89 ? 23.592 -2.689 -17.426 1.00 88.31 89 GLN A O 1
ATOM 652 N N . ARG A 1 90 ? 23.780 -2.804 -15.189 1.00 86.12 90 ARG A N 1
ATOM 653 C CA . ARG A 1 90 ? 22.362 -3.047 -14.939 1.00 86.12 90 ARG A CA 1
ATOM 654 C C . ARG A 1 90 ? 21.491 -1.904 -15.454 1.00 86.12 90 ARG A C 1
ATOM 656 O O . ARG A 1 90 ? 20.524 -2.173 -16.148 1.00 86.12 90 ARG A O 1
ATOM 663 N N . ALA A 1 91 ? 21.890 -0.657 -15.195 1.00 83.00 91 ALA A N 1
ATOM 664 C CA . ALA A 1 91 ? 21.181 0.519 -15.694 1.00 83.00 91 ALA A CA 1
ATOM 665 C C . ALA A 1 91 ? 21.091 0.543 -17.230 1.00 83.00 91 ALA A C 1
ATOM 667 O O . ALA A 1 91 ? 20.012 0.756 -17.769 1.00 83.00 91 ALA A O 1
ATOM 668 N N . VAL A 1 92 ? 22.193 0.243 -17.928 1.00 89.19 92 VAL A N 1
ATOM 669 C CA . VAL A 1 92 ? 22.214 0.197 -19.402 1.00 89.19 92 VAL A CA 1
ATOM 670 C C . VAL A 1 92 ? 21.302 -0.902 -19.950 1.00 89.19 92 VAL A C 1
ATOM 672 O O . VAL A 1 92 ? 20.592 -0.679 -20.925 1.00 89.19 92 VAL A O 1
ATOM 675 N N . VAL A 1 93 ? 21.303 -2.092 -19.337 1.00 86.50 93 VAL A N 1
ATOM 676 C CA . VAL A 1 93 ? 20.407 -3.181 -19.761 1.00 86.50 93 VAL A CA 1
ATOM 677 C C . VAL A 1 93 ? 18.948 -2.787 -19.554 1.00 86.50 93 VAL A C 1
ATOM 679 O O . VAL A 1 93 ? 18.145 -2.977 -20.461 1.00 86.50 93 VAL A O 1
ATOM 682 N N . SER A 1 94 ? 18.615 -2.202 -18.404 1.00 83.56 94 SER A N 1
ATOM 683 C CA . SER A 1 94 ? 17.255 -1.740 -18.134 1.00 83.56 94 SER A CA 1
ATOM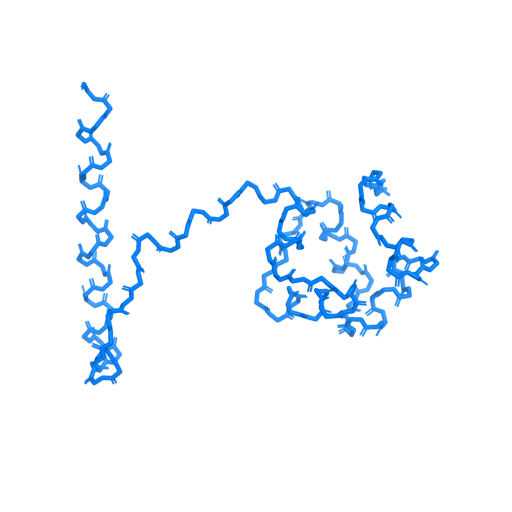 684 C C . SER A 1 94 ? 16.789 -0.689 -19.139 1.00 83.56 94 SER A C 1
ATOM 686 O O . SER A 1 94 ? 15.698 -0.812 -19.682 1.00 83.56 94 SER A O 1
ATOM 688 N N . GLU A 1 95 ? 17.630 0.298 -19.445 1.00 85.38 95 GLU A N 1
ATOM 689 C CA . GLU A 1 95 ? 17.316 1.355 -20.411 1.00 85.38 95 GLU A CA 1
ATOM 690 C C . GLU A 1 95 ? 17.097 0.802 -21.828 1.00 85.38 95 GLU A C 1
ATOM 692 O O . GLU A 1 95 ? 16.144 1.183 -22.510 1.00 85.38 95 GLU A O 1
ATOM 697 N N . LEU A 1 96 ? 17.930 -0.154 -22.257 1.00 86.62 96 LEU A N 1
ATOM 698 C CA . LEU A 1 96 ? 17.762 -0.830 -23.544 1.00 86.62 96 LEU A CA 1
ATOM 699 C C . LEU A 1 96 ? 16.427 -1.569 -23.622 1.00 86.62 96 LEU A C 1
ATOM 701 O O . LEU A 1 96 ? 15.715 -1.435 -24.615 1.00 86.62 96 LEU A O 1
ATOM 705 N N . VAL A 1 97 ? 16.081 -2.341 -22.591 1.00 84.50 97 VAL A N 1
ATOM 706 C CA . VAL A 1 97 ? 14.835 -3.114 -22.586 1.00 84.50 97 VAL A CA 1
ATOM 707 C C . VAL A 1 97 ? 13.621 -2.187 -22.604 1.00 84.50 97 VAL A C 1
ATOM 709 O O . VAL A 1 97 ? 12.728 -2.396 -23.420 1.00 84.50 97 VAL A O 1
ATOM 712 N N . LEU A 1 98 ? 13.621 -1.122 -21.797 1.00 80.94 98 LEU A N 1
ATOM 713 C CA . LEU A 1 98 ? 12.542 -0.130 -21.796 1.00 80.94 98 LEU A CA 1
ATOM 714 C C . LEU A 1 98 ? 12.365 0.520 -23.174 1.00 80.94 98 LEU A C 1
ATOM 716 O O . LEU A 1 98 ? 11.257 0.539 -23.703 1.00 80.94 98 LEU A O 1
ATOM 720 N N . THR A 1 99 ? 13.466 0.930 -23.810 1.00 85.12 99 THR A N 1
ATOM 721 C CA . THR A 1 99 ? 13.443 1.512 -25.163 1.00 85.12 99 THR A CA 1
ATOM 722 C C . THR A 1 99 ? 12.816 0.554 -26.187 1.00 85.12 99 THR A C 1
ATOM 724 O O . THR A 1 99 ? 12.051 0.966 -27.060 1.00 85.12 99 THR A O 1
ATOM 727 N N . PHE A 1 100 ? 13.122 -0.744 -26.093 1.00 82.19 100 PHE A N 1
ATOM 728 C CA . PHE A 1 100 ? 12.549 -1.761 -26.979 1.00 82.19 100 PHE A CA 1
ATOM 729 C C . PHE A 1 100 ? 11.052 -1.980 -26.747 1.00 82.19 100 PHE A C 1
ATOM 731 O O . PHE A 1 100 ? 10.304 -2.172 -27.708 1.00 82.19 100 PHE A O 1
ATOM 738 N N . LEU A 1 101 ? 10.614 -1.958 -25.490 1.00 79.06 101 LEU A N 1
ATOM 739 C CA . LEU A 1 101 ? 9.207 -2.130 -25.141 1.00 79.06 101 LEU A CA 1
ATOM 740 C C . LEU A 1 101 ? 8.378 -0.937 -25.631 1.00 79.06 101 LEU A C 1
ATOM 742 O O . LEU A 1 101 ? 7.375 -1.143 -26.310 1.00 79.06 101 LEU A O 1
ATOM 746 N N . GLU A 1 102 ? 8.855 0.292 -25.432 1.00 75.69 102 GLU A N 1
ATOM 747 C CA . GLU A 1 102 ? 8.220 1.510 -25.959 1.00 75.69 102 GLU A CA 1
ATOM 748 C C . GLU A 1 102 ? 8.076 1.483 -27.493 1.00 75.69 102 GLU A C 1
ATOM 750 O O . GLU A 1 102 ? 7.016 1.806 -28.049 1.00 75.69 102 GLU A O 1
ATOM 755 N N . ALA A 1 103 ? 9.122 1.038 -28.197 1.00 73.75 103 ALA A N 1
ATOM 756 C CA . ALA A 1 103 ? 9.097 0.914 -29.651 1.00 73.75 103 ALA A CA 1
ATOM 757 C C . ALA A 1 103 ? 8.050 -0.109 -30.135 1.00 73.75 103 ALA A C 1
ATOM 759 O O . ALA A 1 103 ? 7.351 0.150 -31.115 1.00 73.75 103 ALA A O 1
ATOM 760 N N . ASN A 1 104 ? 7.894 -1.243 -29.443 1.00 60.31 104 ASN A N 1
ATOM 761 C CA . ASN A 1 104 ? 6.921 -2.280 -29.804 1.00 60.31 104 ASN A CA 1
ATOM 762 C C . ASN A 1 104 ? 5.469 -1.891 -29.490 1.00 60.31 104 ASN A C 1
ATOM 764 O O . ASN A 1 104 ? 4.565 -2.211 -30.270 1.00 60.31 104 ASN A O 1
ATOM 768 N N . THR A 1 105 ? 5.230 -1.161 -28.400 1.00 57.88 105 THR A N 1
ATOM 769 C CA . THR A 1 105 ? 3.891 -0.655 -28.057 1.00 57.88 105 THR A CA 1
ATOM 770 C C . THR A 1 105 ? 3.386 0.330 -29.115 1.00 57.88 105 THR A C 1
ATOM 772 O O . THR A 1 105 ? 2.213 0.306 -29.486 1.00 57.88 105 THR A O 1
ATOM 775 N N . THR A 1 106 ? 4.289 1.121 -29.702 1.00 54.09 106 THR A N 1
ATOM 776 C CA . THR A 1 106 ? 3.971 2.086 -30.770 1.00 54.09 106 THR A CA 1
ATOM 777 C C . THR A 1 106 ? 3.577 1.411 -32.096 1.00 54.09 106 THR A C 1
ATOM 779 O O . THR A 1 106 ? 2.816 1.975 -32.882 1.00 54.09 106 THR A O 1
ATOM 782 N N . VAL A 1 107 ? 4.061 0.192 -32.360 1.00 52.34 107 VAL A N 1
ATOM 783 C CA . VAL A 1 107 ? 3.750 -0.568 -33.588 1.00 52.34 107 VAL A CA 1
ATOM 784 C C . VAL A 1 107 ? 2.388 -1.266 -33.504 1.00 52.34 107 VAL A C 1
ATOM 786 O O . VAL A 1 107 ? 1.723 -1.408 -34.524 1.00 52.34 107 VAL A O 1
ATOM 789 N N . SER A 1 108 ? 1.936 -1.649 -32.305 1.00 48.75 108 SER A N 1
ATOM 790 C CA . SER A 1 108 ? 0.664 -2.371 -32.113 1.00 48.75 108 SER A CA 1
ATOM 791 C C . SER A 1 108 ? -0.590 -1.482 -32.151 1.00 48.75 108 SER A C 1
ATOM 793 O O . SER A 1 108 ? -1.700 -2.004 -32.145 1.00 48.75 108 SER A O 1
ATOM 795 N N . GLN A 1 109 ? -0.441 -0.153 -32.202 1.00 47.12 109 GLN A N 1
ATOM 796 C CA . GLN A 1 109 ? -1.556 0.808 -32.279 1.00 47.12 109 GLN A CA 1
ATOM 797 C C . GLN A 1 109 ? -1.804 1.366 -33.698 1.00 47.12 109 GLN A C 1
ATOM 799 O O . GLN A 1 109 ? -2.446 2.408 -33.846 1.00 47.12 109 GLN A O 1
ATOM 804 N N . ARG A 1 110 ? -1.290 0.706 -34.745 1.00 42.88 110 ARG A N 1
ATOM 805 C CA . ARG A 1 110 ? -1.495 1.078 -36.155 1.00 42.88 110 ARG A CA 1
ATOM 806 C C . ARG A 1 110 ? -2.240 0.019 -36.951 1.00 42.88 110 ARG A C 1
ATOM 808 O O . ARG A 1 110 ? -1.966 -1.179 -36.736 1.00 42.88 110 ARG A O 1
#

Foldseek 3Di:
DDFPPLLVVLCVVLPHPDLVSLCVQLVHDSVVSVCQRVLVDPQDDSSLVSSCVSSVHDSVVSCVSSVVPPPCPLVDDDDPPCVVDDPVRNVVVSVVVVVVVVVVVVVVVD

pLDDT: mean 83.04, std 13.94, range [42.88, 96.44]

Organism: NCBI:txid1338436